Protein AF-A0A484ZES7-F1 (afdb_monomer)

Radius of gyration: 18.26 Å; Cα contacts (8 Å, |Δi|>4): 311; chains: 1; bounding box: 40×43×55 Å

Secondary structure (DSSP, 8-state):
--TT------SSPPSS-EEEEEEEE-TTT--EEEEEEEEE-EEEEEEEEEEE-HHHHHHHHHHT-TTEEPPBHHHHS-S----BTTB----SS--SSS-HHHHH--THHHH-SS--EEEEEPP-B-----STT-----B-TT-EEEEE-TTSS-------TTSPEEEEEEEEE-

Foldseek 3Di:
DDPVQDDDDDDDDDPAWDKDWDWDADPPPRDIDTPDIDIDFKDKDKAFQDWDFQVRLQVVQPVSDPQKGAAACQQAEVPDQQDAPLWFRAHPAQDPPGHPCSPPAFCCVPPHVDWDKEKHQFDQDFDDDPDDGGDTPGTDHPFIFIATRGVPTHRDGDRPSGGIDRMYMMMGGD

Sequence (174 aa):
MDNNGLVTYTGTPPSSDWSYTIQIRNRISGTIRTISTNTLQKWHTFRIGASMTQGKAIDYCTSLGSGYRLPTYYDLLNGRPRVTNGQSEQPVSRTAPGPLWSEWGNISAYISNIDYITWTRTVTDSLSTTGTNFASVNFSAGTYKSVWSPDNKNSASDNNPSHPWQTVSCVKSI

Structure (mmCIF, N/CA/C/O backbone):
data_AF-A0A484ZES7-F1
#
_entry.id   AF-A0A484ZES7-F1
#
loop_
_atom_site.group_PDB
_atom_site.id
_atom_site.type_symbol
_atom_site.label_atom_id
_atom_site.label_alt_id
_atom_site.label_comp_id
_atom_site.label_asym_id
_atom_site.label_entity_id
_atom_site.label_seq_id
_atom_site.pdbx_PDB_ins_code
_atom_site.Cartn_x
_atom_site.Cartn_y
_atom_site.Cartn_z
_atom_site.occupancy
_atom_site.B_iso_or_equiv
_atom_site.auth_seq_id
_atom_site.auth_comp_id
_atom_site.auth_asym_id
_atom_site.auth_atom_id
_atom_site.pdbx_PDB_model_num
ATOM 1 N N . MET A 1 1 ? 4.901 -4.940 -15.212 1.00 85.44 1 MET A N 1
ATOM 2 C CA . MET A 1 1 ? 5.045 -3.847 -16.191 1.00 85.44 1 MET A CA 1
ATOM 3 C C . MET A 1 1 ? 4.359 -4.290 -17.466 1.00 85.44 1 MET A C 1
ATOM 5 O O . MET A 1 1 ? 4.537 -5.448 -17.829 1.00 85.44 1 MET A O 1
ATOM 9 N N . ASP A 1 2 ? 3.554 -3.433 -18.085 1.00 88.19 2 ASP A N 1
ATOM 10 C CA . ASP A 1 2 ? 2.915 -3.740 -19.369 1.00 88.19 2 ASP A CA 1
ATOM 11 C C . ASP A 1 2 ? 3.780 -3.309 -20.571 1.00 88.19 2 ASP A C 1
ATOM 13 O O . ASP A 1 2 ? 4.873 -2.758 -20.417 1.00 88.19 2 ASP A O 1
ATOM 17 N N . ASN A 1 3 ? 3.281 -3.547 -21.785 1.00 86.19 3 ASN A N 1
ATOM 18 C CA . ASN A 1 3 ? 3.983 -3.198 -23.025 1.00 86.19 3 ASN A CA 1
ATOM 19 C C . ASN A 1 3 ? 4.116 -1.682 -23.263 1.00 86.19 3 ASN A C 1
ATOM 21 O O . ASN A 1 3 ? 4.898 -1.279 -24.122 1.00 86.19 3 ASN A O 1
ATOM 25 N N . ASN A 1 4 ? 3.385 -0.852 -22.513 1.00 87.94 4 ASN A N 1
ATOM 26 C CA . ASN A 1 4 ? 3.451 0.607 -22.576 1.00 87.94 4 ASN A CA 1
ATOM 27 C C . ASN A 1 4 ? 4.395 1.190 -21.510 1.00 87.94 4 ASN A C 1
ATOM 29 O O . ASN A 1 4 ? 4.557 2.406 -21.429 1.00 87.94 4 ASN A O 1
ATOM 33 N N . GLY A 1 5 ? 5.022 0.341 -20.690 1.00 86.00 5 GLY A N 1
ATOM 34 C CA . GLY A 1 5 ? 5.882 0.770 -19.592 1.00 86.00 5 GLY A CA 1
ATOM 35 C C . GLY A 1 5 ? 5.118 1.160 -18.325 1.00 86.00 5 GLY A C 1
ATOM 36 O O . GLY A 1 5 ? 5.729 1.703 -17.405 1.00 86.00 5 GLY A O 1
ATOM 37 N N . LEU A 1 6 ? 3.815 0.863 -18.230 1.00 89.06 6 LEU A N 1
ATOM 38 C CA . LEU A 1 6 ? 3.056 1.048 -16.998 1.00 89.06 6 LEU A CA 1
ATOM 39 C C . LEU A 1 6 ? 3.534 0.040 -15.953 1.00 89.06 6 LEU A C 1
ATOM 41 O O . LEU A 1 6 ? 3.546 -1.174 -16.181 1.00 89.06 6 LEU A O 1
ATOM 45 N N . VAL A 1 7 ? 3.918 0.547 -14.785 1.00 88.50 7 VAL A N 1
ATOM 46 C CA . VAL A 1 7 ? 4.310 -0.266 -13.634 1.00 88.50 7 VAL A CA 1
ATOM 47 C C . VAL A 1 7 ? 3.181 -0.262 -12.618 1.00 88.50 7 VAL A C 1
ATOM 49 O O . VAL A 1 7 ? 2.743 0.790 -12.165 1.00 88.50 7 VAL A O 1
ATOM 52 N N . THR A 1 8 ? 2.736 -1.458 -12.248 1.00 88.06 8 THR A N 1
ATOM 53 C CA . THR A 1 8 ? 1.692 -1.673 -11.247 1.00 88.06 8 THR A CA 1
ATOM 54 C C . THR A 1 8 ? 2.268 -2.517 -10.123 1.00 88.06 8 THR A C 1
ATOM 56 O O . THR A 1 8 ? 2.888 -3.550 -10.384 1.00 88.06 8 THR A O 1
ATOM 59 N N . TYR A 1 9 ? 2.056 -2.083 -8.884 1.00 86.44 9 TYR A N 1
ATOM 60 C CA . TYR A 1 9 ? 2.369 -2.873 -7.698 1.00 86.44 9 TYR A CA 1
ATOM 61 C C . TYR A 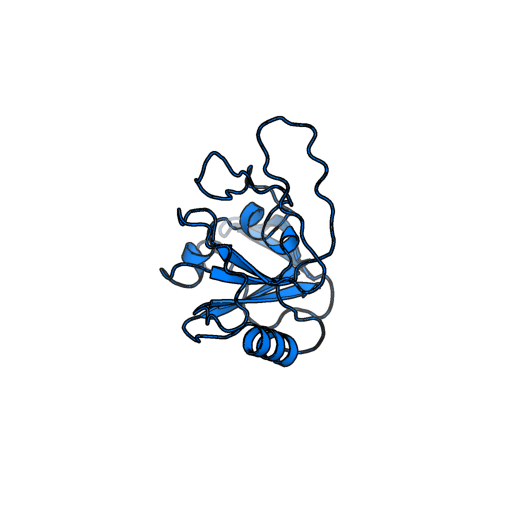1 9 ? 1.176 -3.759 -7.362 1.00 86.44 9 TYR A C 1
ATOM 63 O O . TYR A 1 9 ? 0.052 -3.276 -7.248 1.00 86.44 9 TYR A O 1
ATOM 71 N N . THR A 1 10 ? 1.416 -5.057 -7.208 1.00 83.94 10 THR A N 1
ATOM 72 C CA . THR A 1 10 ? 0.372 -6.052 -6.940 1.00 83.94 10 THR A CA 1
ATOM 73 C C . THR A 1 10 ? 0.863 -7.081 -5.931 1.00 83.94 10 THR A C 1
ATOM 75 O O . THR A 1 10 ? 2.056 -7.377 -5.899 1.00 83.94 10 THR A O 1
ATOM 78 N N . GLY A 1 11 ? -0.057 -7.694 -5.187 1.00 80.81 11 GLY A N 1
ATOM 79 C CA . GLY A 1 11 ? 0.238 -8.831 -4.312 1.00 80.81 11 GLY A CA 1
ATOM 80 C C . GLY A 1 11 ? 0.492 -8.455 -2.851 1.00 80.81 11 GLY A C 1
ATOM 81 O O . GLY A 1 11 ? 0.010 -7.435 -2.360 1.00 80.81 11 GLY A O 1
ATOM 82 N N . THR A 1 12 ? 1.201 -9.337 -2.148 1.00 78.94 12 THR A N 1
ATOM 83 C CA . THR A 1 12 ? 1.547 -9.198 -0.728 1.00 78.94 12 THR A CA 1
ATOM 84 C C . THR A 1 12 ? 2.836 -8.394 -0.584 1.00 78.94 12 THR A C 1
ATOM 86 O O . THR A 1 12 ? 3.789 -8.667 -1.318 1.00 78.94 12 THR A O 1
ATOM 89 N N . PRO A 1 13 ? 2.921 -7.440 0.360 1.00 76.94 13 PRO A N 1
ATOM 90 C CA . PRO A 1 13 ? 4.166 -6.733 0.579 1.00 76.94 13 PRO A CA 1
ATOM 91 C C . PRO A 1 13 ? 5.286 -7.665 1.028 1.00 76.94 13 PRO A C 1
ATOM 93 O O . PRO A 1 13 ? 5.036 -8.622 1.771 1.00 76.94 13 PRO A O 1
ATOM 96 N N . PRO A 1 14 ? 6.531 -7.315 0.688 1.00 73.81 14 PRO A N 1
ATOM 97 C CA . PRO A 1 14 ? 7.696 -7.965 1.256 1.00 73.81 14 PRO A CA 1
ATOM 98 C C . PRO A 1 14 ? 7.762 -7.818 2.791 1.00 73.81 14 PRO A C 1
ATOM 100 O O . PRO A 1 14 ? 6.997 -7.088 3.435 1.00 73.81 14 PRO A O 1
ATOM 103 N N . SER A 1 15 ? 8.646 -8.597 3.411 1.00 73.88 15 SER A N 1
ATOM 104 C CA . SER A 1 15 ? 8.918 -8.547 4.855 1.00 73.88 15 SER A CA 1
ATOM 105 C C . SER A 1 15 ? 10.018 -7.555 5.239 1.00 73.88 15 SER A C 1
ATOM 107 O O . SER A 1 15 ? 10.242 -7.368 6.429 1.00 73.88 15 SER A O 1
ATOM 109 N N . SER A 1 16 ? 10.706 -6.988 4.248 1.00 77.88 16 SER A N 1
ATOM 110 C CA . SER A 1 16 ? 11.808 -6.032 4.378 1.00 77.88 16 SER A CA 1
ATOM 111 C C . SER A 1 16 ? 11.783 -5.037 3.210 1.00 77.88 16 SER A C 1
ATOM 113 O O . SER A 1 16 ? 11.244 -5.390 2.154 1.00 77.88 16 SER A O 1
ATOM 115 N N . ASP A 1 17 ? 12.425 -3.874 3.361 1.00 79.44 17 ASP A N 1
ATOM 116 C CA . ASP A 1 17 ? 12.700 -2.915 2.282 1.00 79.44 17 ASP A CA 1
ATOM 117 C C . ASP A 1 17 ? 12.974 -3.635 0.956 1.00 79.44 17 ASP A C 1
ATOM 119 O O . ASP A 1 17 ? 13.846 -4.509 0.853 1.00 79.44 17 ASP A O 1
ATOM 123 N N . TRP A 1 18 ? 12.197 -3.282 -0.067 1.00 82.56 18 TRP A N 1
ATOM 124 C CA . TRP A 1 18 ? 12.277 -3.938 -1.364 1.00 82.56 18 TRP A CA 1
ATOM 125 C C . TRP A 1 18 ? 12.704 -2.956 -2.436 1.00 82.56 18 TRP A C 1
ATOM 127 O O . TRP A 1 18 ? 11.950 -2.061 -2.829 1.00 82.56 18 TRP A O 1
ATOM 137 N N . SER A 1 19 ? 13.930 -3.149 -2.916 1.00 86.69 19 SER A N 1
ATOM 138 C CA . SER A 1 19 ? 14.465 -2.401 -4.042 1.00 86.69 19 SER A CA 1
ATOM 139 C C . SER A 1 19 ? 14.232 -3.140 -5.351 1.00 86.69 19 SER A C 1
ATOM 141 O O . SER A 1 19 ? 14.492 -4.338 -5.469 1.00 86.69 19 SER A O 1
ATOM 143 N N . TYR A 1 20 ? 13.791 -2.407 -6.366 1.00 85.75 20 TYR A N 1
ATOM 144 C CA . TYR A 1 20 ? 13.608 -2.934 -7.709 1.00 85.75 20 TYR A CA 1
ATOM 145 C C . TYR A 1 20 ? 14.145 -1.951 -8.750 1.00 85.75 20 TYR A C 1
ATOM 147 O O . TYR A 1 20 ? 14.167 -0.734 -8.554 1.00 85.75 20 TYR A O 1
ATOM 155 N N . THR A 1 21 ? 14.607 -2.501 -9.872 1.00 90.81 21 THR A N 1
ATOM 156 C CA . THR A 1 21 ? 15.176 -1.726 -10.978 1.00 90.81 21 THR A CA 1
ATOM 157 C C . THR A 1 21 ? 14.275 -1.841 -12.194 1.00 90.81 21 THR A C 1
ATOM 159 O O . THR A 1 21 ? 13.902 -2.942 -12.595 1.00 90.81 21 THR A O 1
ATOM 162 N N . ILE A 1 22 ? 13.945 -0.705 -12.802 1.00 90.44 22 ILE A N 1
ATOM 163 C CA . ILE A 1 22 ? 13.242 -0.659 -14.081 1.00 90.44 22 ILE A CA 1
ATOM 164 C C . ILE A 1 22 ? 14.280 -0.506 -15.187 1.00 90.44 22 ILE A C 1
ATOM 166 O O . ILE A 1 22 ? 15.053 0.456 -15.204 1.00 90.44 22 ILE A O 1
ATOM 170 N N . GLN A 1 23 ? 14.275 -1.446 -16.128 1.00 92.75 23 GLN A N 1
ATOM 171 C CA . GLN A 1 23 ? 15.137 -1.420 -17.303 1.00 92.75 23 GLN A CA 1
ATOM 172 C C . GLN A 1 23 ? 14.299 -1.435 -18.577 1.00 92.75 23 GLN A C 1
ATOM 174 O O . GLN A 1 23 ? 13.291 -2.134 -18.658 1.00 92.75 23 GLN A O 1
ATOM 179 N N . ILE A 1 24 ? 14.750 -0.696 -19.587 1.00 90.62 24 ILE A N 1
ATOM 180 C CA . ILE A 1 24 ? 14.193 -0.750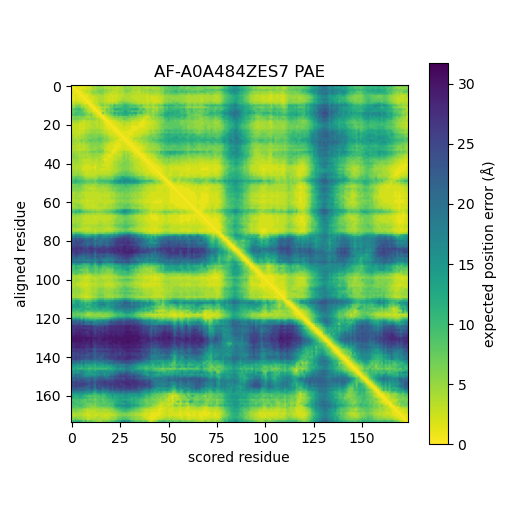 -20.939 1.00 90.62 24 ILE A CA 1
ATOM 181 C C . ILE A 1 24 ? 15.206 -1.391 -21.879 1.00 90.62 24 ILE A C 1
ATOM 183 O O . ILE A 1 24 ? 16.410 -1.148 -21.771 1.00 90.62 24 ILE A O 1
ATOM 187 N N . ARG A 1 25 ? 14.718 -2.198 -22.821 1.00 91.56 25 ARG A N 1
ATOM 188 C CA . ARG A 1 25 ? 15.527 -2.758 -23.904 1.00 91.56 25 ARG A CA 1
ATOM 189 C C . ARG A 1 25 ? 15.126 -2.096 -25.212 1.00 91.56 25 ARG A C 1
ATOM 191 O O . ARG A 1 25 ? 13.967 -2.170 -25.613 1.00 91.56 25 ARG A O 1
ATOM 198 N N . ASN A 1 26 ? 16.087 -1.491 -25.901 1.00 91.50 26 ASN A N 1
ATOM 199 C CA . ASN A 1 26 ? 15.876 -1.058 -27.273 1.00 91.50 26 ASN A CA 1
ATOM 200 C C . ASN A 1 26 ? 15.715 -2.301 -28.160 1.00 91.50 26 ASN A C 1
ATOM 202 O O . ASN A 1 26 ? 16.605 -3.147 -28.219 1.00 91.50 26 ASN A O 1
ATOM 206 N N . ARG A 1 27 ? 14.574 -2.423 -28.842 1.00 90.38 27 ARG A N 1
ATOM 207 C CA . ARG A 1 27 ? 14.259 -3.601 -29.660 1.00 90.38 27 ARG A CA 1
ATOM 208 C C . ARG A 1 27 ? 15.160 -3.744 -30.895 1.00 90.38 27 ARG A C 1
ATOM 210 O O . ARG A 1 27 ? 15.361 -4.864 -31.343 1.00 90.38 27 ARG A O 1
ATOM 217 N N . ILE A 1 28 ? 15.676 -2.637 -31.433 1.00 94.12 28 ILE A N 1
ATOM 218 C CA . ILE A 1 28 ? 16.499 -2.607 -32.651 1.00 94.12 28 ILE A CA 1
ATOM 219 C C . ILE A 1 28 ? 17.963 -2.893 -32.310 1.00 94.12 28 ILE A C 1
ATOM 221 O O . ILE A 1 28 ? 18.567 -3.782 -32.897 1.00 94.12 28 ILE A O 1
ATOM 225 N N . SER A 1 29 ? 18.534 -2.161 -31.348 1.00 95.00 29 SER A N 1
ATOM 226 C CA . SER A 1 29 ? 19.954 -2.289 -30.994 1.00 95.00 29 SER A CA 1
ATOM 227 C C . SER A 1 29 ? 20.238 -3.357 -29.934 1.00 95.00 29 SER A C 1
ATOM 229 O O . SER A 1 29 ? 21.395 -3.669 -29.674 1.00 95.00 29 SER A O 1
ATOM 231 N N . GLY A 1 30 ? 19.209 -3.869 -29.251 1.00 93.06 30 GLY A N 1
ATOM 232 C CA . GLY A 1 30 ? 19.349 -4.788 -28.116 1.00 93.06 30 GLY A CA 1
ATOM 233 C C . GLY A 1 30 ? 19.885 -4.138 -26.834 1.00 93.06 30 GLY A C 1
ATOM 234 O O . GLY A 1 30 ? 19.943 -4.797 -25.796 1.00 93.06 30 GLY A O 1
ATOM 235 N N . THR A 1 31 ? 20.247 -2.852 -26.871 1.00 95.75 31 THR A N 1
ATOM 236 C CA . THR A 1 31 ? 20.828 -2.126 -25.734 1.00 95.75 31 THR A CA 1
ATOM 237 C C . THR A 1 31 ? 19.851 -2.069 -24.563 1.00 95.75 31 THR A C 1
ATOM 239 O O . THR A 1 31 ? 18.688 -1.700 -24.734 1.00 95.75 31 THR A O 1
ATOM 242 N N . ILE A 1 32 ? 20.336 -2.394 -23.364 1.00 94.81 32 ILE A N 1
ATOM 243 C CA . ILE A 1 32 ? 19.574 -2.306 -22.115 1.00 94.81 32 ILE A CA 1
ATOM 244 C C . ILE A 1 32 ? 19.989 -1.036 -21.373 1.00 94.81 32 ILE A C 1
ATOM 246 O O . ILE A 1 32 ? 21.178 -0.763 -21.226 1.00 94.81 32 ILE A O 1
ATOM 250 N N . ARG A 1 33 ? 19.011 -0.270 -20.886 1.00 93.62 33 ARG A N 1
ATOM 251 C CA . ARG A 1 33 ? 19.236 0.923 -20.065 1.00 93.62 33 ARG A CA 1
ATOM 252 C C . ARG A 1 33 ? 18.420 0.844 -18.783 1.00 93.62 33 ARG A C 1
ATOM 254 O O . ARG A 1 33 ? 17.212 0.624 -18.834 1.00 93.62 33 ARG A O 1
ATOM 261 N N . THR A 1 34 ? 19.070 1.085 -17.650 1.00 92.69 34 THR A N 1
ATOM 262 C CA . THR A 1 34 ? 18.390 1.309 -16.370 1.00 92.69 34 THR A CA 1
ATOM 263 C C . THR A 1 34 ? 17.766 2.701 -16.355 1.00 92.69 34 THR A C 1
ATOM 265 O O . THR A 1 34 ? 18.448 3.690 -16.616 1.00 92.69 34 THR A O 1
ATOM 268 N N . ILE A 1 35 ? 16.467 2.765 -16.072 1.00 88.62 35 ILE A N 1
ATOM 269 C CA . ILE A 1 35 ? 15.692 4.010 -16.014 1.00 88.62 35 ILE A CA 1
ATOM 270 C C . ILE A 1 35 ? 15.540 4.494 -14.580 1.00 88.62 35 ILE A C 1
ATOM 272 O O . ILE A 1 35 ? 15.648 5.690 -14.327 1.00 88.62 35 ILE A O 1
ATOM 276 N N . SER A 1 36 ? 15.330 3.575 -13.642 1.00 84.81 36 SER A N 1
ATOM 277 C CA . SER A 1 36 ? 15.209 3.917 -12.231 1.00 84.81 36 SER A CA 1
ATOM 278 C C . SER A 1 36 ? 15.546 2.729 -11.344 1.00 84.81 36 SER A C 1
ATOM 280 O O . SER A 1 36 ? 15.284 1.579 -11.704 1.00 84.81 36 SER A O 1
ATOM 282 N N . THR A 1 37 ? 16.038 3.039 -10.152 1.00 85.81 37 THR A N 1
ATOM 283 C CA . THR A 1 37 ? 16.097 2.119 -9.019 1.00 85.81 37 THR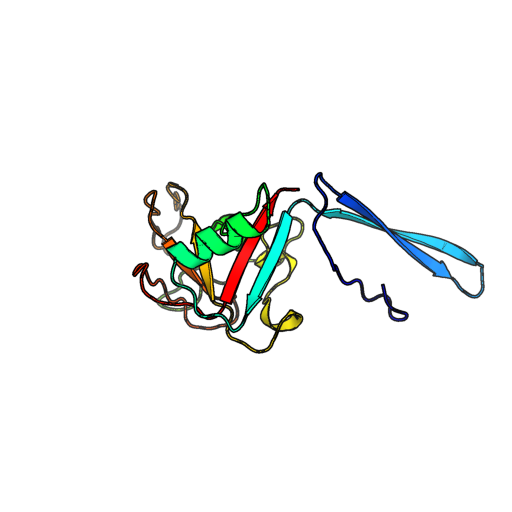 A CA 1
ATOM 284 C C . THR A 1 37 ? 15.248 2.728 -7.920 1.00 85.81 37 THR A C 1
ATOM 286 O O . THR A 1 37 ? 15.481 3.868 -7.530 1.00 85.81 37 THR A O 1
ATOM 289 N N . ASN A 1 38 ? 14.248 1.989 -7.460 1.00 85.62 38 ASN A N 1
ATOM 290 C CA . ASN A 1 38 ? 13.304 2.453 -6.453 1.00 85.62 38 ASN A CA 1
ATOM 291 C C . ASN A 1 38 ? 13.360 1.519 -5.251 1.00 85.62 38 ASN A C 1
ATOM 293 O O . ASN A 1 38 ? 13.547 0.317 -5.431 1.00 85.62 38 ASN A O 1
ATOM 297 N N . THR A 1 39 ? 13.145 2.063 -4.057 1.00 86.06 39 THR A N 1
ATOM 298 C CA . THR A 1 39 ? 13.008 1.292 -2.818 1.00 86.06 39 THR A CA 1
ATOM 299 C C . THR A 1 39 ? 11.642 1.567 -2.224 1.00 86.06 39 THR A C 1
ATOM 301 O O . THR A 1 39 ? 11.273 2.723 -2.021 1.00 86.06 39 THR A O 1
ATOM 304 N N . LEU A 1 40 ? 10.889 0.505 -1.961 1.00 86.50 40 LEU A N 1
ATOM 305 C CA . LEU A 1 40 ? 9.583 0.595 -1.336 1.00 86.50 40 LEU A CA 1
ATOM 306 C C . LEU A 1 40 ? 9.716 0.436 0.181 1.00 86.50 40 LEU A C 1
ATOM 308 O O . LEU A 1 40 ? 10.095 -0.635 0.643 1.00 86.50 40 LEU A O 1
ATOM 312 N N . GLN A 1 41 ? 9.361 1.492 0.918 1.00 85.56 41 GLN A N 1
ATOM 313 C CA . GLN A 1 41 ? 9.490 1.574 2.385 1.00 85.56 41 GLN A CA 1
ATOM 314 C C . GLN A 1 41 ? 8.157 1.401 3.125 1.00 85.56 41 GLN A C 1
ATOM 316 O O . GLN A 1 41 ? 8.104 1.135 4.327 1.00 85.56 41 GLN A O 1
ATOM 321 N N . LYS A 1 42 ? 7.039 1.608 2.421 1.00 87.88 42 LYS A N 1
ATOM 322 C CA . LYS A 1 42 ? 5.690 1.452 2.966 1.00 87.88 42 LYS A CA 1
ATOM 323 C C . LYS A 1 42 ? 4.792 0.781 1.946 1.00 87.88 42 LYS A C 1
ATOM 325 O O . LYS A 1 42 ? 4.820 1.114 0.765 1.00 87.88 42 LYS A O 1
ATOM 330 N N . TRP A 1 43 ? 3.951 -0.127 2.425 1.00 90.00 43 TRP A N 1
ATOM 331 C CA . TRP A 1 43 ? 2.906 -0.752 1.631 1.00 90.00 43 TRP A CA 1
ATOM 332 C C . TRP A 1 43 ? 1.538 -0.325 2.126 1.00 90.00 43 TRP A C 1
ATOM 334 O O . TRP A 1 43 ? 1.170 -0.616 3.267 1.00 90.00 43 TRP A O 1
ATOM 344 N N . HIS A 1 44 ? 0.772 0.315 1.249 1.00 89.62 44 HIS A N 1
ATOM 345 C CA . HIS A 1 44 ? -0.625 0.636 1.498 1.00 89.62 44 HIS A CA 1
ATOM 346 C C . HIS A 1 44 ? -1.529 -0.383 0.812 1.00 89.62 44 HIS A C 1
ATOM 348 O O . HIS A 1 44 ? -1.342 -0.725 -0.353 1.00 89.62 44 HIS A O 1
ATOM 354 N N . THR A 1 45 ? -2.528 -0.858 1.544 1.00 89.12 45 THR A N 1
ATOM 355 C CA . THR A 1 45 ? -3.616 -1.677 1.011 1.00 89.12 45 THR A CA 1
ATOM 356 C C . THR A 1 45 ? -4.950 -1.075 1.411 1.00 89.12 45 THR A C 1
ATOM 358 O O . THR A 1 45 ? -5.063 -0.410 2.444 1.00 89.12 45 THR A O 1
ATOM 361 N N . PHE A 1 46 ? -5.957 -1.290 0.573 1.00 86.62 46 PHE A N 1
ATOM 362 C CA . PHE A 1 46 ? -7.242 -0.624 0.680 1.00 86.62 46 PHE A CA 1
ATOM 363 C C . PHE A 1 46 ? -8.363 -1.650 0.601 1.00 86.62 46 PHE A C 1
ATOM 365 O O . PHE A 1 46 ? -8.387 -2.497 -0.290 1.00 86.62 46 PHE A O 1
ATOM 372 N N . ARG A 1 47 ? -9.313 -1.550 1.525 1.00 86.50 47 ARG A N 1
ATOM 373 C CA . ARG A 1 47 ? -10.583 -2.264 1.471 1.00 86.50 47 ARG A CA 1
ATOM 374 C C . ARG A 1 47 ? -11.688 -1.268 1.179 1.00 86.50 47 ARG A C 1
ATOM 376 O O . ARG A 1 47 ? -11.867 -0.325 1.941 1.00 86.50 47 ARG A O 1
ATOM 383 N N . ILE A 1 48 ? -12.410 -1.492 0.089 1.00 81.69 48 ILE A N 1
ATOM 384 C CA . ILE A 1 48 ? -13.430 -0.582 -0.441 1.00 81.69 48 ILE A CA 1
ATOM 385 C C . ILE A 1 48 ? -14.792 -1.272 -0.386 1.00 81.69 48 ILE A C 1
ATOM 387 O O . ILE A 1 48 ? -14.882 -2.487 -0.561 1.00 81.69 48 ILE A O 1
ATOM 391 N N . GLY A 1 49 ? -15.850 -0.503 -0.133 1.00 75.56 49 GLY A N 1
ATOM 392 C CA . GLY A 1 49 ? -17.231 -0.989 -0.125 1.00 75.56 49 GLY A CA 1
ATOM 393 C C . GLY A 1 49 ? -17.611 -1.778 1.130 1.00 75.56 49 GLY A C 1
ATOM 394 O O . GLY A 1 49 ? -18.722 -2.293 1.218 1.00 75.56 49 GLY A O 1
ATOM 395 N N . ALA A 1 50 ? -16.720 -1.859 2.121 1.00 77.94 50 ALA A N 1
ATOM 396 C CA . ALA A 1 50 ? -16.999 -2.483 3.407 1.00 77.94 50 ALA A CA 1
ATOM 397 C C . ALA A 1 50 ? -17.060 -1.401 4.483 1.00 77.94 50 ALA A C 1
ATOM 399 O O . ALA A 1 50 ? -16.034 -0.885 4.913 1.00 77.94 50 ALA A O 1
ATOM 400 N N . SER A 1 51 ? -18.279 -1.070 4.908 1.00 81.75 51 SER A N 1
ATOM 401 C CA . SER A 1 51 ? -18.514 -0.071 5.947 1.00 81.75 51 SER A CA 1
ATOM 402 C C . SER A 1 51 ? -17.985 -0.573 7.298 1.00 81.75 51 SER A C 1
ATOM 404 O O . SER A 1 51 ? -18.466 -1.580 7.825 1.00 81.75 51 SER A O 1
ATOM 406 N N . MET A 1 52 ? -16.962 0.091 7.842 1.00 84.88 52 MET A N 1
ATOM 407 C CA . MET A 1 52 ? -16.293 -0.312 9.079 1.00 84.88 52 MET A CA 1
ATOM 408 C C . MET A 1 52 ? -16.246 0.814 10.102 1.00 84.88 52 MET A C 1
ATOM 410 O O . MET A 1 52 ? -15.746 1.911 9.842 1.00 84.88 52 MET A O 1
ATOM 414 N N . THR A 1 53 ? -16.708 0.490 11.308 1.00 83.00 53 THR A N 1
ATOM 415 C CA . THR A 1 53 ? -16.404 1.275 12.503 1.00 83.00 53 THR A CA 1
ATOM 416 C C . THR A 1 53 ? -14.914 1.196 12.809 1.00 83.00 53 THR A C 1
ATOM 418 O O . THR A 1 53 ? -14.196 0.322 12.314 1.00 83.00 53 THR A O 1
ATOM 421 N N . GLN A 1 54 ? -14.444 2.098 13.656 1.00 79.69 54 GLN A N 1
ATOM 422 C CA . GLN A 1 54 ? -13.029 2.233 13.964 1.00 79.69 54 GLN A CA 1
ATOM 423 C C . GLN A 1 54 ? -12.414 0.937 14.525 1.00 79.69 54 GLN A C 1
ATOM 425 O O . GLN A 1 54 ? -11.383 0.486 14.028 1.00 79.69 54 GLN A O 1
ATOM 430 N N . GLY A 1 55 ? -13.071 0.292 15.496 1.00 80.44 55 GLY A N 1
ATOM 431 C CA . GLY A 1 55 ? -12.610 -0.989 16.050 1.00 80.44 55 GLY A CA 1
ATOM 432 C C . GLY A 1 55 ? -12.500 -2.083 14.984 1.00 80.44 55 GLY A C 1
ATOM 433 O O . GLY A 1 55 ? -11.458 -2.714 14.851 1.00 80.44 55 GLY A O 1
ATOM 434 N N . LYS A 1 56 ? -13.518 -2.214 14.123 1.00 88.00 56 LYS A N 1
ATOM 435 C CA . LYS A 1 56 ? -13.505 -3.186 13.017 1.00 88.00 56 LYS A CA 1
ATOM 436 C C . LYS A 1 56 ? -12.409 -2.901 11.990 1.00 88.00 56 LYS A C 1
ATOM 438 O O . LYS A 1 56 ? -11.870 -3.835 11.408 1.00 88.00 56 LYS A O 1
ATOM 443 N N . ALA A 1 57 ? -12.084 -1.632 11.753 1.00 86.94 57 ALA A N 1
ATOM 444 C CA . ALA A 1 57 ? -10.997 -1.248 10.859 1.00 86.94 57 ALA A CA 1
ATOM 445 C C . ALA A 1 57 ? -9.620 -1.592 11.455 1.00 86.94 57 ALA A C 1
ATOM 447 O O . ALA A 1 57 ? -8.738 -2.041 10.724 1.00 86.94 57 ALA A O 1
ATOM 448 N N . ILE A 1 58 ? -9.450 -1.438 12.775 1.00 86.25 58 ILE A N 1
ATOM 449 C CA . ILE A 1 58 ? -8.253 -1.899 13.494 1.00 86.25 58 ILE A CA 1
ATOM 450 C C . ILE A 1 58 ? -8.124 -3.417 13.369 1.00 86.25 58 ILE A C 1
ATOM 452 O O . ILE A 1 58 ? -7.089 -3.882 12.895 1.00 86.25 58 ILE A O 1
ATOM 456 N N . ASP A 1 59 ? -9.177 -4.160 13.718 1.00 89.62 59 ASP A N 1
ATOM 457 C CA . ASP A 1 59 ? -9.206 -5.626 13.642 1.00 89.62 59 ASP A CA 1
ATOM 458 C C . ASP A 1 59 ? -8.939 -6.121 12.218 1.00 89.62 59 ASP A C 1
ATOM 460 O O . ASP A 1 59 ? -8.208 -7.086 11.995 1.00 89.62 59 ASP A O 1
ATOM 464 N N . TYR A 1 60 ? -9.493 -5.428 11.221 1.00 92.31 60 TYR A N 1
ATOM 465 C CA . TYR A 1 60 ? -9.220 -5.731 9.827 1.00 92.31 60 TYR A CA 1
ATOM 466 C C . TYR A 1 60 ? -7.737 -5.555 9.502 1.00 92.31 60 TYR A C 1
ATOM 468 O O . TYR A 1 60 ? -7.127 -6.488 8.985 1.00 92.31 60 TYR A O 1
ATOM 476 N N . CYS A 1 61 ? -7.133 -4.407 9.820 1.00 91.06 61 CYS A N 1
ATOM 477 C CA . CYS A 1 61 ? -5.724 -4.193 9.512 1.00 91.06 61 CYS A CA 1
ATOM 478 C C . CYS A 1 61 ? -4.811 -5.184 10.237 1.00 91.06 61 CYS A C 1
ATOM 480 O O . CYS A 1 61 ? -3.889 -5.700 9.614 1.00 91.06 61 CYS A O 1
ATOM 482 N N . THR A 1 62 ? -5.071 -5.507 11.504 1.00 90.69 62 THR A N 1
ATOM 483 C CA . THR A 1 62 ? -4.270 -6.502 12.237 1.00 90.69 62 THR A CA 1
ATOM 484 C C . THR A 1 62 ? -4.453 -7.917 11.679 1.00 90.69 62 THR A C 1
ATOM 486 O O . THR A 1 62 ? -3.500 -8.696 11.677 1.00 90.69 62 THR A O 1
ATOM 489 N N . SER A 1 63 ? -5.628 -8.240 11.125 1.00 93.06 63 SER A N 1
ATOM 490 C CA . SER A 1 63 ? -5.886 -9.537 10.479 1.00 93.06 63 SER A CA 1
ATOM 491 C C . SER A 1 63 ? -5.111 -9.761 9.173 1.00 93.06 63 SER A C 1
ATOM 493 O O . SER A 1 63 ? -4.942 -10.906 8.760 1.00 93.06 63 SER A O 1
ATOM 495 N N . LEU A 1 64 ? -4.594 -8.701 8.533 1.00 90.00 64 LEU A N 1
ATOM 496 C CA . LEU A 1 64 ? -3.796 -8.804 7.300 1.00 90.00 64 LEU A CA 1
ATOM 497 C C . LEU A 1 64 ? -2.378 -9.352 7.532 1.00 90.00 64 LEU A C 1
ATOM 499 O O . LEU A 1 64 ? -1.645 -9.599 6.573 1.00 90.00 64 LEU A O 1
ATOM 503 N N . GLY A 1 65 ? -1.987 -9.541 8.793 1.00 86.81 65 GLY A N 1
ATOM 504 C CA . GLY A 1 65 ? -0.699 -10.087 9.197 1.00 86.81 65 GLY A CA 1
ATOM 505 C C . GLY A 1 65 ? 0.165 -9.086 9.960 1.00 86.81 65 GLY A C 1
ATOM 506 O O . GLY A 1 65 ? -0.196 -7.928 10.175 1.00 86.81 65 GLY A O 1
ATOM 507 N N . SER A 1 66 ? 1.341 -9.552 10.384 1.00 84.75 66 SER A N 1
ATOM 508 C CA . SER A 1 66 ? 2.243 -8.766 11.230 1.00 84.75 66 SER A CA 1
ATOM 509 C C . SER A 1 66 ? 2.685 -7.456 10.563 1.00 84.75 66 SER A C 1
ATOM 511 O O . SER A 1 66 ? 3.070 -7.426 9.390 1.00 84.75 66 SER A O 1
ATOM 513 N N . GLY A 1 67 ? 2.644 -6.371 11.340 1.00 86.38 67 GLY A N 1
ATOM 514 C CA . GLY A 1 67 ? 3.110 -5.038 10.948 1.00 86.38 67 GLY A CA 1
ATOM 515 C C . GLY A 1 67 ? 2.062 -4.142 10.284 1.00 86.38 67 GLY A C 1
ATOM 516 O O . GLY A 1 67 ? 2.306 -2.942 10.153 1.00 86.38 67 GLY A O 1
ATOM 517 N N . TYR A 1 68 ? 0.896 -4.674 9.903 1.00 90.69 68 TYR A N 1
ATOM 518 C CA . TYR A 1 68 ? -0.198 -3.843 9.408 1.00 90.69 68 TYR A CA 1
ATOM 519 C C . TYR A 1 68 ? -0.899 -3.085 10.533 1.00 90.69 68 TYR A C 1
ATOM 521 O O . TYR A 1 68 ? -1.162 -3.604 11.618 1.00 90.69 68 TYR A O 1
ATOM 529 N N . ARG A 1 69 ? -1.244 -1.834 10.239 1.00 89.81 69 ARG A N 1
ATOM 530 C CA . ARG A 1 69 ? -1.995 -0.944 11.126 1.00 89.81 69 ARG A CA 1
ATOM 531 C C . ARG A 1 69 ? -2.801 0.064 10.318 1.00 89.81 69 ARG A C 1
ATOM 533 O O . ARG A 1 69 ? -2.538 0.268 9.133 1.00 89.81 69 ARG A O 1
ATOM 540 N N . LEU A 1 70 ? -3.714 0.766 10.983 1.00 86.38 70 LEU A N 1
ATOM 541 C CA . LEU A 1 70 ? -4.251 2.008 10.431 1.00 86.38 70 LEU A CA 1
ATOM 542 C C . LEU A 1 70 ? -3.105 3.004 10.151 1.00 86.38 70 LEU A C 1
ATOM 544 O O . LEU A 1 70 ? -2.145 3.073 10.939 1.00 86.38 70 LEU A O 1
ATOM 548 N N . PRO A 1 71 ? -3.178 3.785 9.060 1.00 84.19 71 PRO A N 1
ATOM 549 C CA . PRO A 1 71 ? -2.204 4.827 8.775 1.00 84.19 71 PRO A CA 1
ATOM 550 C C . PRO A 1 71 ? -2.255 5.932 9.828 1.00 84.19 71 PRO A C 1
ATOM 552 O O . PRO A 1 71 ? -3.298 6.226 10.402 1.00 84.19 71 PRO A O 1
ATOM 555 N N . THR A 1 72 ? -1.117 6.554 10.087 1.00 78.25 72 THR A N 1
ATOM 556 C CA . THR A 1 72 ? -1.052 7.833 10.793 1.00 78.25 72 THR A CA 1
ATOM 557 C C . THR A 1 72 ? -1.294 8.960 9.804 1.00 78.25 72 THR A C 1
ATOM 559 O O . THR A 1 72 ? -1.217 8.768 8.588 1.00 78.25 72 THR A O 1
ATOM 562 N N . TYR A 1 73 ? -1.506 10.165 10.324 1.00 73.75 73 TYR A N 1
ATOM 563 C CA . TYR A 1 73 ? -1.559 11.354 9.486 1.00 73.75 73 TYR A CA 1
ATOM 564 C C . TYR A 1 73 ? -0.288 11.521 8.633 1.00 73.75 73 TYR A C 1
ATOM 566 O O . TYR A 1 73 ? -0.397 11.822 7.454 1.00 73.75 73 TYR A O 1
ATOM 574 N N . TYR A 1 74 ? 0.897 11.209 9.174 1.00 75.19 74 TYR A N 1
ATOM 575 C CA . TYR A 1 74 ? 2.178 11.270 8.455 1.00 75.19 74 TYR A CA 1
ATOM 576 C C . TYR A 1 74 ? 2.354 10.210 7.359 1.00 75.19 74 TYR A C 1
ATOM 578 O O . TYR A 1 74 ? 3.172 10.375 6.457 1.00 75.19 74 TYR A O 1
ATOM 586 N N . ASP A 1 75 ? 1.617 9.098 7.429 1.00 81.19 75 ASP A N 1
ATOM 587 C CA . ASP A 1 75 ? 1.633 8.101 6.354 1.00 81.19 75 ASP A CA 1
ATOM 588 C C . ASP A 1 75 ? 0.840 8.582 5.134 1.00 81.19 75 ASP A C 1
ATOM 590 O O . ASP A 1 75 ? 1.136 8.177 4.013 1.00 81.19 75 ASP A O 1
ATOM 594 N N . LEU A 1 76 ? -0.156 9.449 5.346 1.00 77.38 76 LEU A N 1
ATOM 595 C CA . LEU A 1 76 ? -1.034 9.960 4.291 1.00 77.38 76 LEU A CA 1
ATOM 596 C C . LEU A 1 76 ? -0.608 11.345 3.791 1.00 77.38 76 LEU A C 1
ATOM 598 O O . LEU A 1 76 ? -0.603 11.594 2.587 1.00 77.38 76 LEU A O 1
ATOM 602 N N . LEU A 1 77 ? -0.222 12.227 4.713 1.00 71.81 77 LEU A N 1
ATOM 603 C CA . LEU A 1 77 ? 0.061 13.645 4.510 1.00 71.81 77 LEU A CA 1
ATOM 604 C C . LEU A 1 77 ? 1.385 14.041 5.166 1.00 71.81 77 LEU A C 1
ATOM 606 O O . LEU A 1 77 ? 1.808 13.456 6.150 1.00 71.81 77 LEU A O 1
ATOM 610 N N . ASN A 1 78 ? 2.035 15.092 4.664 1.00 63.28 78 ASN A N 1
ATOM 611 C CA . ASN A 1 78 ? 3.349 15.566 5.140 1.00 63.28 78 ASN A CA 1
ATOM 612 C C . ASN A 1 78 ? 3.300 16.282 6.510 1.00 63.28 78 ASN A C 1
ATOM 614 O O . ASN A 1 78 ? 3.994 17.270 6.734 1.00 63.28 78 ASN A O 1
ATOM 618 N N . GLY A 1 79 ? 2.420 15.855 7.420 1.00 49.56 79 GLY A N 1
ATOM 619 C CA . GLY A 1 79 ? 2.261 16.463 8.743 1.00 49.56 79 GLY A CA 1
ATOM 620 C C . GLY A 1 79 ? 1.653 17.866 8.745 1.00 49.56 79 GLY A C 1
ATOM 621 O O . GLY A 1 79 ? 1.398 18.406 9.810 1.00 49.56 79 GLY A O 1
ATOM 622 N N . ARG A 1 80 ? 1.391 18.476 7.581 1.00 44.94 80 ARG A N 1
ATOM 623 C CA . ARG A 1 80 ? 0.869 19.845 7.466 1.00 44.94 80 ARG A CA 1
ATOM 624 C C . ARG A 1 80 ? -0.515 19.848 6.815 1.00 44.94 80 ARG A C 1
ATOM 626 O O . ARG A 1 80 ? -0.592 19.867 5.588 1.00 44.94 80 ARG A O 1
ATOM 633 N N . PRO A 1 81 ? -1.610 19.826 7.594 1.00 47.44 81 PRO A N 1
ATOM 634 C CA . PRO A 1 81 ? -2.915 20.197 7.065 1.00 47.44 81 PRO A CA 1
ATOM 635 C C . PRO A 1 81 ? -2.865 21.665 6.644 1.00 47.44 81 PRO A C 1
ATOM 637 O O . PRO A 1 81 ? -2.609 22.544 7.468 1.00 47.44 81 PRO A O 1
ATOM 640 N N . ARG A 1 82 ? -3.114 21.969 5.368 1.00 38.69 82 ARG A N 1
ATOM 641 C CA . ARG A 1 82 ? -3.475 23.337 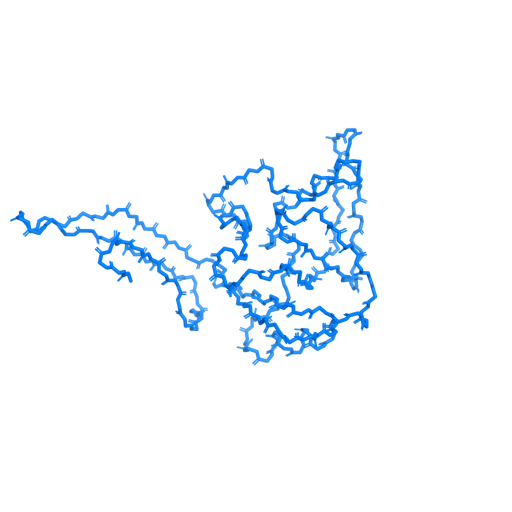4.989 1.00 38.69 82 ARG A CA 1
ATOM 642 C C . ARG A 1 82 ? -4.959 23.519 5.290 1.00 38.69 82 ARG A C 1
ATOM 644 O O . ARG A 1 82 ? -5.786 23.227 4.442 1.00 38.69 82 ARG A O 1
ATOM 651 N N . VAL A 1 83 ? -5.299 24.006 6.480 1.00 42.19 83 VAL A N 1
ATOM 652 C CA . VAL A 1 83 ? -6.669 24.450 6.777 1.00 42.19 83 VAL A CA 1
ATOM 653 C C . VAL A 1 83 ? -6.777 25.909 6.350 1.00 42.19 83 VAL A C 1
ATOM 655 O O . VAL A 1 83 ? -6.320 26.792 7.064 1.00 42.19 83 VAL A O 1
ATOM 658 N N . THR A 1 84 ? -7.343 26.187 5.175 1.00 36.56 84 THR A N 1
ATOM 659 C CA . THR A 1 84 ? -7.684 27.574 4.810 1.00 36.56 84 THR A CA 1
ATOM 660 C C . THR A 1 84 ? -9.183 27.737 5.013 1.00 36.56 84 THR A C 1
ATOM 662 O O . THR A 1 84 ? -9.933 27.163 4.238 1.00 36.56 84 THR A O 1
ATOM 665 N N . ASN A 1 85 ? -9.621 28.442 6.065 1.00 37.16 85 ASN A N 1
ATOM 666 C CA . ASN A 1 85 ? -11.016 28.861 6.309 1.00 37.16 85 ASN A CA 1
ATOM 667 C C . ASN A 1 85 ? -12.100 27.909 5.750 1.00 37.16 85 ASN A C 1
ATOM 669 O O . ASN A 1 85 ? -12.841 28.265 4.837 1.00 37.16 85 ASN A O 1
ATOM 673 N N . GLY A 1 86 ? -12.173 26.681 6.279 1.00 38.56 86 GLY A N 1
ATOM 674 C CA . GLY A 1 86 ? -13.216 25.715 5.909 1.00 38.56 86 GLY A CA 1
ATOM 675 C C . GLY A 1 86 ? -13.013 24.978 4.579 1.00 38.56 86 GLY A C 1
ATOM 676 O O . GLY A 1 86 ? -13.945 24.335 4.106 1.00 38.56 86 GLY A O 1
ATOM 677 N N . GLN A 1 87 ? -11.825 25.043 3.970 1.00 35.81 87 GLN A N 1
ATOM 678 C CA . GLN A 1 87 ? -11.502 24.352 2.718 1.00 35.81 87 GLN A CA 1
ATOM 679 C C . GLN A 1 87 ? -10.253 23.462 2.870 1.00 35.81 87 GLN A C 1
ATOM 681 O O . GLN A 1 87 ? -9.163 23.950 3.172 1.00 35.81 87 GLN A O 1
ATOM 686 N N . SER A 1 88 ? -10.484 22.161 2.652 1.00 44.19 88 SER A N 1
ATOM 687 C CA . SER A 1 88 ? -9.589 21.055 2.252 1.00 44.19 88 SER A CA 1
ATOM 688 C C . SER A 1 88 ? -8.129 21.026 2.740 1.00 44.19 88 SER A C 1
ATOM 690 O O . SER A 1 88 ? -7.301 21.837 2.326 1.00 44.19 88 SER A O 1
ATOM 692 N N . GLU A 1 89 ? -7.776 19.951 3.453 1.00 46.81 89 GLU A N 1
ATOM 693 C CA . GLU A 1 89 ? -6.396 19.523 3.717 1.00 46.81 89 GLU A CA 1
ATOM 694 C C . GLU A 1 89 ? -5.740 18.975 2.429 1.00 46.81 89 GLU A C 1
ATOM 696 O O . GLU A 1 89 ? -5.753 17.776 2.167 1.00 46.81 89 GLU A O 1
ATOM 701 N N . GLN A 1 90 ? -5.172 19.841 1.583 1.00 47.91 90 GLN A N 1
ATOM 702 C CA . GLN A 1 90 ? -4.402 19.393 0.411 1.00 47.91 90 GLN A CA 1
ATOM 703 C C . GLN A 1 90 ? -2.899 19.226 0.730 1.00 47.91 90 GLN A C 1
ATOM 705 O O . GLN A 1 90 ? -2.342 20.050 1.465 1.00 47.91 90 GLN A O 1
ATOM 710 N N . PRO A 1 91 ? -2.200 18.217 0.160 1.00 49.06 91 PRO A N 1
ATOM 711 C CA . PRO A 1 91 ? -0.750 18.135 0.163 1.00 49.06 91 PRO A CA 1
ATOM 712 C C . PRO A 1 91 ? -0.192 19.385 -0.506 1.00 49.06 91 PRO A C 1
ATOM 714 O O . PRO A 1 91 ? -0.542 19.718 -1.635 1.00 49.06 91 PRO A O 1
ATOM 717 N N . VAL A 1 92 ? 0.698 20.076 0.199 1.00 50.12 92 VAL A N 1
ATOM 718 C CA . VAL A 1 92 ? 1.254 21.363 -0.239 1.00 50.12 92 VAL A CA 1
ATOM 719 C C . VAL A 1 92 ? 2.188 21.201 -1.458 1.00 50.12 92 VAL A C 1
ATOM 721 O O . VAL A 1 92 ? 2.447 22.170 -2.164 1.00 50.12 92 VAL A O 1
ATOM 724 N N . SER A 1 93 ? 2.655 19.979 -1.750 1.00 59.44 93 SER A N 1
ATOM 725 C CA . SER A 1 93 ? 3.440 19.636 -2.945 1.00 59.44 93 SER A CA 1
ATOM 726 C C . SER A 1 93 ? 3.456 18.121 -3.204 1.00 59.44 93 SER A C 1
ATOM 728 O O . SER A 1 93 ? 3.408 17.322 -2.258 1.00 59.44 93 SER A O 1
ATOM 730 N N . ARG A 1 94 ? 3.568 17.720 -4.482 1.00 66.00 94 ARG A N 1
ATOM 731 C CA . ARG A 1 94 ? 3.919 16.340 -4.851 1.00 66.00 94 ARG A CA 1
ATOM 732 C C . ARG A 1 94 ? 5.421 16.140 -4.665 1.00 66.00 94 ARG A C 1
ATOM 734 O O . ARG A 1 94 ? 6.206 16.877 -5.255 1.00 66.00 94 ARG A O 1
ATOM 741 N N . THR A 1 95 ? 5.806 15.162 -3.855 1.00 68.69 95 THR A N 1
ATOM 742 C CA . THR A 1 95 ? 7.207 14.890 -3.508 1.00 68.69 95 THR A CA 1
ATOM 743 C C . THR A 1 95 ? 7.391 13.387 -3.341 1.00 68.69 95 THR A C 1
ATOM 745 O O . THR A 1 95 ? 6.546 12.749 -2.717 1.00 68.69 95 THR A O 1
ATOM 748 N N . ALA A 1 96 ? 8.494 12.845 -3.863 1.00 70.81 96 ALA A N 1
ATOM 749 C CA . ALA A 1 96 ? 8.912 11.462 -3.657 1.00 70.81 96 ALA A CA 1
ATOM 750 C C . ALA A 1 96 ? 10.410 11.409 -3.277 1.00 70.81 96 ALA A C 1
ATOM 752 O O . ALA A 1 96 ? 11.200 12.117 -3.911 1.00 70.81 96 ALA A O 1
ATOM 753 N N . PRO A 1 97 ? 10.815 10.593 -2.281 1.00 74.62 97 PRO A N 1
ATOM 754 C CA . PRO A 1 97 ? 9.949 9.796 -1.408 1.00 74.62 97 PRO A CA 1
ATOM 755 C C . PRO A 1 97 ? 9.186 10.670 -0.393 1.00 74.62 97 PRO A C 1
ATOM 757 O O . PRO A 1 97 ? 9.610 11.780 -0.064 1.00 74.62 97 PRO A O 1
ATOM 760 N N . GLY A 1 98 ? 8.049 10.190 0.099 1.00 78.31 98 GLY A N 1
ATOM 761 C CA . GLY A 1 98 ? 7.155 10.932 0.975 1.00 78.31 98 GLY A CA 1
ATOM 762 C C . GLY A 1 98 ? 5.872 10.177 1.357 1.00 78.31 98 GLY A C 1
ATOM 763 O O . GLY A 1 98 ? 5.726 8.981 1.124 1.00 78.31 98 GLY A O 1
ATOM 764 N N . PRO A 1 99 ? 4.922 10.867 2.004 1.00 80.50 99 PRO A N 1
ATOM 765 C CA . PRO A 1 99 ? 3.615 10.312 2.341 1.00 80.50 99 PRO A CA 1
ATOM 766 C C . PRO A 1 99 ? 2.811 9.925 1.102 1.00 80.50 99 PRO A C 1
ATOM 768 O O . PRO A 1 99 ? 2.985 10.510 0.028 1.00 80.50 99 PRO A O 1
ATOM 771 N N . LEU A 1 100 ? 1.854 9.012 1.289 1.00 83.69 100 LEU A N 1
ATOM 772 C CA . LEU A 1 100 ? 1.054 8.415 0.221 1.00 83.69 100 LEU A CA 1
ATOM 773 C C . LEU A 1 100 ? 0.514 9.452 -0.772 1.00 83.69 100 LEU A C 1
ATOM 775 O O . LEU A 1 100 ? 0.699 9.301 -1.974 1.00 83.69 100 LEU A O 1
ATOM 779 N N . TRP A 1 101 ? -0.131 10.522 -0.305 1.00 78.19 101 TRP A N 1
ATOM 780 C CA . TRP A 1 101 ? -0.760 11.480 -1.220 1.00 78.19 101 TRP A CA 1
ATOM 781 C C . TRP A 1 101 ? 0.211 12.484 -1.832 1.00 78.19 101 TRP A C 1
ATOM 783 O O . TRP A 1 101 ? -0.079 13.030 -2.895 1.00 78.19 101 TRP A O 1
ATOM 793 N N . SER A 1 102 ? 1.370 12.710 -1.212 1.00 77.12 102 SER A N 1
ATOM 794 C CA . SER A 1 102 ? 2.437 13.498 -1.835 1.00 77.12 102 SER A CA 1
ATOM 795 C C . SER A 1 102 ? 3.079 12.741 -2.995 1.00 77.12 102 SER A C 1
ATOM 797 O O . SER A 1 102 ? 3.392 13.357 -4.011 1.00 77.12 102 SER A O 1
ATOM 799 N N . GLU A 1 103 ? 3.237 11.424 -2.883 1.00 82.31 103 GLU A N 1
ATOM 800 C CA . GLU A 1 103 ? 3.793 10.609 -3.965 1.00 82.31 103 GLU A CA 1
ATOM 801 C C . GLU A 1 103 ? 2.753 10.286 -5.048 1.00 82.31 103 GLU A C 1
ATOM 803 O O . GLU A 1 103 ? 2.991 10.490 -6.239 1.00 82.31 103 GLU A O 1
ATOM 808 N N . TRP A 1 104 ? 1.576 9.808 -4.640 1.00 81.69 104 TRP A N 1
ATOM 809 C CA . TRP A 1 104 ? 0.603 9.174 -5.535 1.00 81.69 104 TRP A CA 1
ATOM 810 C C . TRP A 1 104 ? -0.546 10.098 -5.942 1.00 81.69 104 TRP A C 1
ATOM 812 O O . TRP A 1 104 ? -1.241 9.833 -6.928 1.00 81.69 104 TRP A O 1
ATOM 822 N N . GLY A 1 105 ? -0.731 11.213 -5.230 1.00 77.00 105 GLY A N 1
ATOM 823 C CA . GLY A 1 105 ? -1.909 12.062 -5.369 1.00 77.00 105 GLY A CA 1
ATOM 824 C C . GLY A 1 105 ? -3.175 11.360 -4.876 1.00 77.00 105 GLY A C 1
ATOM 825 O O . GLY A 1 105 ? -3.142 10.550 -3.947 1.00 77.00 105 GLY A O 1
ATOM 826 N N . ASN A 1 106 ? -4.307 11.686 -5.497 1.00 75.06 106 ASN A N 1
ATOM 827 C CA . ASN A 1 106 ? -5.596 11.120 -5.132 1.00 75.06 106 ASN A CA 1
ATOM 828 C C . ASN A 1 106 ? -5.695 9.634 -5.491 1.00 75.06 106 ASN A C 1
ATOM 830 O O . ASN A 1 106 ? -5.589 9.241 -6.651 1.00 75.06 106 ASN A O 1
ATOM 834 N N . ILE A 1 107 ? -5.953 8.816 -4.474 1.00 77.75 107 ILE A N 1
ATOM 835 C CA . ILE A 1 107 ? -5.967 7.359 -4.594 1.00 77.75 107 ILE A CA 1
ATOM 836 C C . ILE A 1 107 ? -7.176 6.832 -5.380 1.00 77.75 107 ILE A C 1
ATOM 838 O O . ILE A 1 107 ? -7.074 5.775 -6.004 1.00 77.75 107 ILE A O 1
ATOM 842 N N . SER A 1 108 ? -8.289 7.574 -5.433 1.00 72.81 108 SER A N 1
ATOM 843 C CA . SER A 1 108 ? -9.474 7.182 -6.221 1.00 72.81 108 SER A CA 1
ATOM 844 C C . SER A 1 108 ? -9.153 6.962 -7.707 1.00 72.81 108 SER A C 1
ATOM 846 O O . SER A 1 108 ? -9.747 6.092 -8.340 1.00 72.81 108 SER A O 1
ATOM 848 N N . ALA A 1 109 ? -8.121 7.633 -8.233 1.00 77.50 109 ALA A N 1
ATOM 849 C CA . ALA A 1 109 ? -7.637 7.438 -9.599 1.00 77.50 109 ALA A CA 1
ATOM 850 C C . ALA A 1 109 ? -7.118 6.012 -9.887 1.00 77.50 109 ALA A C 1
ATOM 852 O O . ALA A 1 109 ? -7.007 5.640 -11.053 1.00 77.50 109 ALA A O 1
ATOM 853 N N . TYR A 1 110 ? -6.801 5.216 -8.857 1.00 80.94 110 TYR A N 1
ATOM 854 C CA . TYR A 1 110 ? -6.192 3.887 -9.010 1.00 80.94 110 TYR A CA 1
ATOM 855 C C . TYR A 1 110 ? -7.081 2.723 -8.560 1.00 80.94 110 TYR A C 1
ATOM 857 O O . TYR A 1 110 ? -6.874 1.606 -9.027 1.00 80.94 110 TYR A O 1
ATOM 865 N N . ILE A 1 111 ? -8.028 2.940 -7.636 1.00 72.06 111 ILE A N 1
ATOM 866 C CA . ILE A 1 111 ? -8.739 1.830 -6.969 1.00 72.06 111 ILE A CA 1
ATOM 867 C C . ILE A 1 111 ? -10.265 1.841 -7.133 1.00 72.06 111 ILE A C 1
ATOM 869 O O . ILE A 1 111 ? -10.877 0.790 -6.974 1.00 72.06 111 ILE A O 1
ATOM 873 N N . SER A 1 112 ? -10.888 2.992 -7.420 1.00 65.94 112 SER A N 1
ATOM 874 C CA . SER A 1 112 ? -12.294 3.176 -7.848 1.00 65.94 112 SER A CA 1
ATOM 875 C C . SER A 1 112 ? -12.686 4.654 -7.702 1.00 65.94 112 SER A C 1
ATOM 877 O O . SER A 1 112 ? -12.140 5.351 -6.850 1.00 65.94 112 SER A O 1
ATOM 879 N N . ASN A 1 113 ? -13.690 5.116 -8.458 1.00 59.41 113 ASN A N 1
ATOM 880 C CA . ASN A 1 113 ? -14.270 6.471 -8.362 1.00 59.41 113 ASN A CA 1
ATOM 881 C C . ASN A 1 113 ? -15.083 6.710 -7.065 1.00 59.41 113 ASN A C 1
ATOM 883 O O . ASN A 1 113 ? -16.101 7.396 -7.089 1.00 59.41 113 ASN A O 1
ATOM 887 N N . ILE A 1 114 ? -14.697 6.093 -5.950 1.00 60.00 114 ILE A N 1
ATOM 888 C CA . ILE A 1 114 ? -15.349 6.275 -4.654 1.00 60.00 114 ILE A CA 1
ATOM 889 C C . ILE A 1 114 ? -14.562 7.309 -3.857 1.00 60.00 114 ILE A C 1
ATOM 891 O O . ILE A 1 114 ? -13.327 7.313 -3.860 1.00 60.00 114 ILE A O 1
ATOM 895 N N . ASP A 1 115 ? -15.294 8.162 -3.144 1.00 61.12 115 ASP A N 1
ATOM 896 C CA . ASP A 1 115 ? -14.707 9.110 -2.214 1.00 61.12 115 ASP A CA 1
ATOM 897 C C . ASP A 1 115 ? -13.878 8.374 -1.159 1.00 61.12 115 ASP A C 1
ATOM 899 O O . ASP A 1 115 ?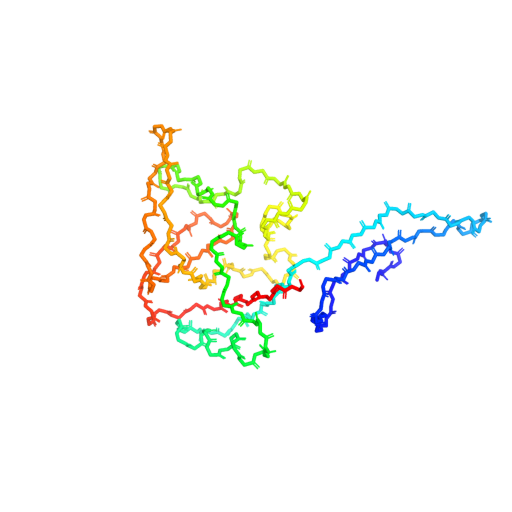 -14.371 7.572 -0.361 1.00 61.12 115 ASP A O 1
ATOM 903 N N . TYR A 1 116 ? -12.574 8.632 -1.180 1.00 67.81 116 TYR A N 1
ATOM 904 C CA . TYR A 1 116 ? -11.643 7.957 -0.297 1.00 67.81 116 TYR A CA 1
ATOM 905 C C . TYR A 1 116 ? -11.609 8.652 1.063 1.00 67.81 116 TYR A C 1
ATOM 907 O O . TYR A 1 116 ? -11.080 9.759 1.193 1.00 67.81 116 TYR A O 1
ATOM 915 N N . ILE A 1 117 ? -12.143 7.961 2.068 1.00 67.56 117 ILE A N 1
ATOM 916 C CA . ILE A 1 117 ? -12.135 8.360 3.475 1.00 67.56 117 ILE A CA 1
ATOM 917 C C . ILE A 1 117 ? -11.655 7.162 4.277 1.00 67.56 117 ILE A C 1
ATOM 919 O O . ILE A 1 117 ? -12.250 6.094 4.175 1.00 67.56 117 ILE A O 1
ATOM 923 N N . THR A 1 118 ? -10.597 7.316 5.071 1.00 72.81 118 THR A N 1
ATOM 924 C CA . THR A 1 118 ? -10.080 6.226 5.911 1.00 72.81 118 THR A CA 1
ATOM 925 C C . THR A 1 118 ? -9.860 6.674 7.343 1.00 72.81 118 THR A C 1
ATOM 927 O O . THR A 1 118 ? -9.477 7.815 7.599 1.00 72.81 118 THR A O 1
ATOM 930 N N . TRP A 1 119 ? -10.016 5.731 8.269 1.00 76.12 119 TRP A N 1
ATOM 931 C CA . TRP A 1 119 ? -9.549 5.874 9.639 1.00 76.12 119 TRP A CA 1
ATOM 932 C C . TRP A 1 119 ? -8.037 6.080 9.701 1.00 76.12 119 TRP A C 1
ATOM 934 O O . TRP A 1 119 ? -7.279 5.389 9.013 1.00 76.12 119 TRP A O 1
ATOM 944 N N . THR A 1 120 ? -7.608 6.986 10.577 1.00 74.62 120 THR A N 1
ATOM 945 C CA . THR A 1 120 ? -6.204 7.185 10.935 1.00 74.62 120 THR A CA 1
ATOM 946 C C . THR A 1 120 ? -5.967 6.942 12.418 1.00 74.62 120 THR A C 1
ATOM 948 O O . THR A 1 120 ? -6.798 7.286 13.261 1.00 74.62 120 THR A O 1
ATOM 951 N N . ARG A 1 121 ? -4.810 6.359 12.747 1.00 68.88 121 ARG A N 1
ATOM 952 C CA . ARG A 1 121 ? -4.301 6.290 14.117 1.00 68.88 121 ARG A CA 1
ATOM 953 C C . ARG A 1 121 ? -3.722 7.650 14.479 1.00 68.88 121 ARG A C 1
ATOM 955 O O . ARG A 1 121 ? -2.749 8.092 13.866 1.00 68.88 121 ARG A O 1
ATOM 962 N N . THR A 1 122 ? -4.273 8.296 15.498 1.00 57.91 122 THR A N 1
ATOM 963 C CA . THR A 1 122 ? -3.660 9.497 16.056 1.00 57.91 122 THR A CA 1
ATOM 964 C C . THR A 1 122 ? -2.420 9.120 16.870 1.00 57.91 122 THR A C 1
ATOM 966 O O . THR A 1 122 ? -2.472 8.265 17.754 1.00 57.91 122 THR A O 1
ATOM 969 N N . VAL A 1 123 ? -1.284 9.732 16.546 1.00 48.94 123 VAL A N 1
ATOM 970 C CA . VAL A 1 123 ? -0.096 9.773 17.409 1.00 48.94 123 VAL A CA 1
ATOM 971 C C . VAL A 1 123 ? -0.165 11.058 18.227 1.00 48.94 123 VAL A C 1
ATOM 973 O O . VAL A 1 123 ? -0.576 12.082 17.686 1.00 48.94 123 VAL A O 1
ATOM 976 N N . THR A 1 124 ? 0.183 11.006 19.516 1.00 39.72 124 THR A N 1
ATOM 977 C CA . THR A 1 124 ? 0.341 12.225 20.319 1.00 39.72 124 THR A CA 1
ATOM 978 C C . THR A 1 124 ? 1.441 13.052 19.690 1.00 39.72 124 THR A C 1
ATOM 980 O O . THR A 1 124 ? 2.591 12.624 19.708 1.00 39.72 124 THR A O 1
ATOM 983 N N . ASP A 1 125 ? 1.096 14.195 19.114 1.00 36.53 125 ASP A N 1
ATOM 984 C CA . ASP A 1 125 ? 2.101 15.098 18.576 1.00 36.53 125 ASP A CA 1
ATOM 985 C C . ASP A 1 125 ? 1.589 16.536 18.614 1.00 36.53 125 ASP A C 1
ATOM 987 O O . ASP A 1 125 ? 0.445 16.825 18.243 1.00 36.53 125 ASP A O 1
ATOM 991 N N . SER A 1 126 ? 2.434 17.437 19.109 1.00 35.91 126 SER A N 1
ATOM 992 C CA . SER A 1 126 ? 2.184 18.872 19.149 1.00 35.91 126 SER A CA 1
ATOM 993 C C . SER A 1 126 ? 2.733 19.505 17.873 1.00 35.91 126 SER A C 1
ATOM 995 O O . SER A 1 126 ? 3.931 19.733 17.717 1.00 35.91 126 SER A O 1
ATOM 997 N N . LEU A 1 127 ? 1.842 19.823 16.936 1.00 38.38 127 LEU A N 1
ATOM 998 C CA . LEU A 1 127 ? 2.184 20.631 15.768 1.00 38.38 127 LEU A CA 1
ATOM 999 C C . LEU A 1 127 ? 2.499 22.069 16.215 1.00 38.38 127 LEU A C 1
ATOM 1001 O O . LEU A 1 127 ? 1.600 22.866 16.469 1.00 38.38 127 LEU A O 1
ATOM 1005 N N . SER A 1 128 ? 3.789 22.391 16.329 1.00 33.41 128 SER A N 1
ATOM 1006 C CA . SER A 1 128 ? 4.276 23.757 16.550 1.00 33.41 128 SER A CA 1
ATOM 1007 C C . SER A 1 128 ? 4.127 24.578 15.267 1.00 33.41 128 SER A C 1
ATOM 1009 O O . SER A 1 128 ? 4.756 24.290 14.247 1.00 33.41 128 SER A O 1
ATOM 1011 N N . THR A 1 129 ? 3.270 25.597 15.307 1.00 39.06 129 THR A N 1
ATOM 1012 C CA . THR A 1 129 ? 2.979 26.494 14.184 1.00 39.06 129 THR A CA 1
ATOM 1013 C C . THR A 1 129 ? 3.632 27.856 14.400 1.00 39.06 129 THR A C 1
ATOM 1015 O O . THR A 1 129 ? 3.053 28.743 15.026 1.00 39.06 129 THR A O 1
ATOM 1018 N N . THR A 1 130 ? 4.803 28.091 13.820 1.00 30.89 130 THR A N 1
ATOM 1019 C CA . THR A 1 130 ? 5.229 29.457 13.485 1.00 30.89 130 THR A CA 1
ATOM 1020 C C . THR A 1 130 ? 4.568 29.853 12.159 1.00 30.89 130 THR A C 1
ATOM 1022 O O . THR A 1 130 ? 5.114 29.625 11.084 1.00 30.89 130 THR A O 1
ATOM 1025 N N . GLY A 1 131 ? 3.345 30.395 12.216 1.00 34.44 131 GLY A N 1
ATOM 1026 C CA . GLY A 1 131 ? 2.634 30.918 11.040 1.00 34.44 131 GLY A CA 1
ATOM 1027 C C . GLY A 1 131 ? 1.140 31.150 11.284 1.00 34.44 131 GLY A C 1
ATOM 1028 O O . GLY A 1 131 ? 0.423 30.248 11.698 1.00 34.44 131 GLY A O 1
ATOM 1029 N N . THR A 1 132 ? 0.663 32.361 11.005 1.00 32.34 132 THR A N 1
ATOM 1030 C CA . THR A 1 132 ? -0.613 32.957 11.453 1.00 32.34 132 THR A CA 1
ATOM 1031 C C . THR A 1 132 ? -1.914 32.392 10.861 1.00 32.34 132 THR A C 1
ATOM 1033 O O . THR A 1 132 ? -2.956 33.002 11.054 1.00 32.34 132 THR A O 1
ATOM 1036 N N . ASN A 1 133 ? -1.913 31.241 10.177 1.00 31.73 133 ASN A N 1
ATOM 1037 C CA . ASN A 1 133 ? -3.118 30.707 9.512 1.00 31.73 133 ASN A CA 1
ATOM 1038 C C . ASN A 1 133 ? -3.302 29.183 9.633 1.00 31.73 133 ASN A C 1
ATOM 1040 O O . ASN A 1 133 ? -4.014 28.586 8.830 1.00 31.73 133 ASN A O 1
ATOM 1044 N N . PHE A 1 134 ? -2.670 28.530 10.609 1.00 36.28 134 PHE A N 1
ATOM 1045 C CA . PHE A 1 134 ? -2.835 27.092 10.825 1.00 36.28 134 PHE A CA 1
ATOM 1046 C C . PHE A 1 134 ? -3.559 26.853 12.149 1.00 36.28 134 PHE A C 1
ATOM 1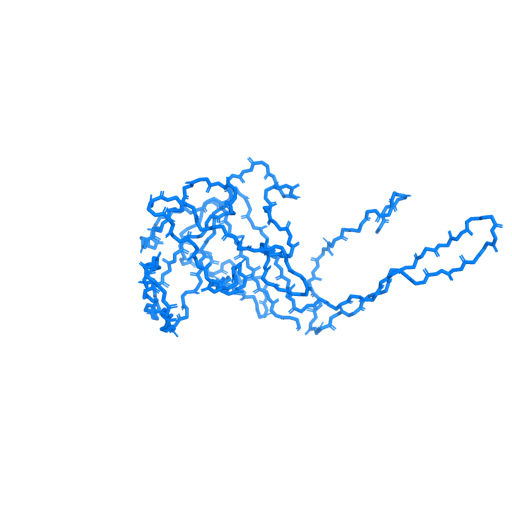048 O O . PHE A 1 134 ? -3.038 27.187 13.209 1.00 36.28 134 PHE A O 1
ATOM 1055 N N . ALA A 1 135 ? -4.762 26.275 12.096 1.00 35.03 135 ALA A N 1
ATOM 1056 C CA . ALA A 1 135 ? -5.387 25.732 13.295 1.00 35.03 135 ALA A CA 1
ATOM 1057 C C . ALA A 1 135 ? -4.539 24.543 13.767 1.00 35.03 135 ALA A C 1
ATOM 1059 O O . ALA A 1 135 ? -4.338 23.582 13.020 1.00 35.03 135 ALA A O 1
ATOM 1060 N N . SER A 1 136 ? -4.018 24.616 14.988 1.00 35.22 136 SER A N 1
ATOM 1061 C CA . SER A 1 136 ? -3.353 23.491 15.632 1.00 35.22 136 SER A CA 1
ATOM 1062 C C . SER A 1 136 ? -4.361 22.354 15.792 1.00 35.22 136 SER A C 1
ATOM 1064 O O . SER A 1 136 ? -5.284 22.409 16.605 1.00 35.22 136 SER A O 1
ATOM 1066 N N . VAL A 1 137 ? -4.215 21.301 14.989 1.00 39.22 137 VAL A N 1
ATOM 1067 C CA . VAL A 1 137 ? -4.964 20.068 15.222 1.00 39.22 137 VAL A CA 1
ATOM 1068 C C . VAL A 1 137 ? -4.234 19.327 16.333 1.00 39.22 137 VAL A C 1
ATOM 1070 O O . VAL A 1 137 ? -3.296 18.580 16.082 1.00 39.22 137 VAL A O 1
ATOM 1073 N N . ASN A 1 138 ? -4.629 19.580 17.581 1.00 38.09 138 ASN A N 1
ATOM 1074 C CA . ASN A 1 138 ? -4.128 18.802 18.707 1.00 38.09 138 ASN A CA 1
ATOM 1075 C C . ASN A 1 138 ? -4.646 17.367 18.592 1.00 38.09 138 ASN A C 1
ATOM 1077 O O . ASN A 1 138 ? -5.847 17.109 18.472 1.00 38.09 138 ASN A O 1
ATOM 1081 N N . PHE A 1 139 ? -3.704 16.439 18.604 1.00 43.78 139 PHE A N 1
ATOM 1082 C CA . PHE A 1 139 ? -3.907 15.019 18.416 1.00 43.78 139 PHE A CA 1
ATOM 1083 C C . PHE A 1 139 ? -3.672 14.328 19.762 1.00 43.78 139 PHE A C 1
ATOM 1085 O O . PHE A 1 139 ? -2.535 14.063 20.137 1.00 43.78 139 PHE A O 1
ATOM 1092 N N . SER A 1 140 ? -4.726 14.069 20.538 1.00 42.78 140 SER A N 1
ATOM 1093 C CA . SER A 1 140 ? -4.596 13.263 21.760 1.00 42.78 140 SER A CA 1
ATOM 1094 C C . SER A 1 140 ? -4.428 11.780 21.413 1.00 42.78 140 SER A C 1
ATOM 1096 O O . SER A 1 140 ? -5.114 11.269 20.520 1.00 42.78 140 SER A O 1
ATOM 1098 N N . ALA A 1 141 ? -3.549 11.070 22.131 1.00 40.84 141 ALA A N 1
ATOM 1099 C CA . ALA A 1 141 ? -3.481 9.607 22.075 1.00 40.84 141 ALA A CA 1
ATOM 1100 C C . ALA A 1 141 ? -4.886 9.001 22.207 1.00 40.84 141 ALA A C 1
ATOM 1102 O O . ALA A 1 141 ? -5.650 9.397 23.083 1.00 40.84 141 ALA A O 1
ATOM 1103 N N . GLY A 1 142 ? -5.229 8.044 21.343 1.00 43.47 142 GLY A N 1
ATOM 1104 C CA . GLY A 1 142 ? -6.533 7.372 21.387 1.00 43.47 142 GLY A CA 1
ATOM 1105 C C . GLY A 1 142 ? -7.674 8.112 20.682 1.00 43.47 142 GLY A C 1
ATOM 1106 O O . GLY A 1 142 ? -8.779 7.581 20.622 1.00 43.47 142 GLY A O 1
ATOM 1107 N N . THR A 1 143 ? -7.418 9.284 20.097 1.00 50.28 143 THR A N 1
ATOM 1108 C CA . THR A 1 143 ? -8.347 9.909 19.139 1.00 50.28 143 THR A CA 1
ATOM 1109 C C . THR A 1 143 ? -8.202 9.217 17.785 1.00 50.28 143 THR A C 1
ATOM 1111 O O . THR A 1 143 ? -7.134 8.698 17.462 1.00 50.28 143 THR A O 1
ATOM 1114 N N . TYR A 1 144 ? -9.266 9.160 16.993 1.00 53.62 144 TYR A N 1
ATOM 1115 C CA . TYR A 1 144 ? -9.221 8.631 15.632 1.00 53.62 144 TYR A CA 1
ATOM 1116 C C . TYR A 1 144 ? -9.988 9.585 14.741 1.00 53.62 144 TYR A C 1
ATOM 1118 O O . TYR A 1 144 ? -11.059 10.053 15.118 1.00 53.62 144 TYR A O 1
ATOM 1126 N N . LYS A 1 145 ? -9.413 9.892 13.580 1.00 59.00 145 LYS A N 1
ATOM 1127 C CA . LYS A 1 145 ? -10.012 10.802 12.606 1.00 59.00 145 LYS A CA 1
ATOM 1128 C C . LYS A 1 145 ? -10.082 10.142 11.247 1.00 59.00 145 LYS A C 1
ATOM 1130 O O . LYS A 1 145 ? -9.184 9.385 10.868 1.00 59.00 145 LYS A O 1
ATOM 1135 N N . SER A 1 146 ? -11.129 10.470 10.512 1.00 57.44 146 SER A N 1
ATOM 1136 C CA . SER A 1 146 ? -11.184 10.279 9.072 1.00 57.44 146 SER A CA 1
ATOM 1137 C C . SER A 1 146 ? -10.372 11.350 8.356 1.00 57.44 146 SER A C 1
ATOM 1139 O O . SER A 1 146 ? -10.468 12.528 8.691 1.00 57.44 146 SER A O 1
ATOM 1141 N N . VAL A 1 147 ? -9.595 10.944 7.354 1.00 61.19 147 VAL A N 1
ATOM 1142 C CA . VAL A 1 147 ? -8.921 11.875 6.440 1.00 61.19 147 VAL A CA 1
ATOM 1143 C C . VAL A 1 147 ? -9.381 11.566 5.021 1.00 61.19 147 VAL A C 1
ATOM 1145 O O . VAL A 1 147 ? -9.441 10.398 4.621 1.00 61.19 147 VAL A O 1
ATOM 1148 N N . TRP A 1 148 ? -9.734 12.618 4.289 1.00 60.94 148 TRP A N 1
ATOM 1149 C CA . TRP A 1 148 ? -10.199 12.545 2.909 1.00 60.94 148 TRP A CA 1
ATOM 1150 C C . TRP A 1 148 ? -9.038 12.685 1.942 1.00 60.94 148 TRP A C 1
ATOM 1152 O O . TRP A 1 148 ? -8.111 13.450 2.197 1.00 60.94 148 TRP A O 1
ATOM 1162 N N . SER A 1 149 ? -9.120 11.985 0.813 1.00 53.97 149 SER A N 1
ATOM 1163 C CA . SER A 1 149 ? -8.192 12.214 -0.292 1.00 53.97 149 SER A CA 1
ATOM 1164 C C . SER A 1 149 ? -8.215 13.691 -0.721 1.00 53.97 149 SER A C 1
ATOM 1166 O O . 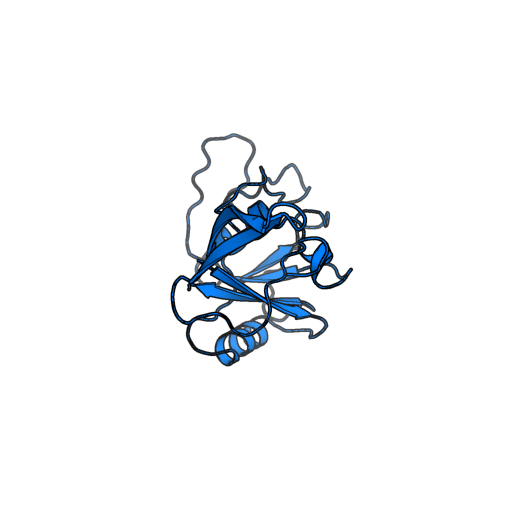SER A 1 149 ? -9.295 14.287 -0.752 1.00 53.97 149 SER A O 1
ATOM 1168 N N . PRO A 1 150 ? -7.060 14.284 -1.076 1.00 54.09 150 PRO A N 1
ATOM 1169 C CA . PRO A 1 150 ? -6.886 15.731 -1.202 1.00 54.09 150 PRO A CA 1
ATOM 1170 C C . PRO A 1 150 ? -7.898 16.451 -2.087 1.00 54.09 150 PRO A C 1
ATOM 1172 O O . PRO A 1 150 ? -8.236 17.602 -1.821 1.00 54.09 150 PRO A O 1
ATOM 1175 N N . ASP A 1 151 ? -8.373 15.800 -3.146 1.00 49.81 151 ASP A N 1
ATOM 1176 C CA . ASP A 1 151 ? -9.220 16.444 -4.154 1.00 49.81 151 ASP A CA 1
ATOM 1177 C C . ASP A 1 151 ? -10.710 16.436 -3.783 1.00 49.81 151 ASP A C 1
ATOM 1179 O O . ASP A 1 151 ? -11.513 17.112 -4.431 1.00 49.81 151 ASP A O 1
ATOM 1183 N N . ASN A 1 152 ? -11.087 15.727 -2.715 1.00 42.56 152 ASN A N 1
ATOM 1184 C CA . ASN A 1 152 ? -12.455 15.721 -2.226 1.00 42.56 152 ASN A CA 1
ATOM 1185 C C . ASN A 1 152 ? -12.633 16.820 -1.180 1.00 42.56 152 ASN A C 1
ATOM 1187 O O . ASN A 1 152 ? -12.098 16.778 -0.077 1.00 42.56 152 ASN A O 1
ATOM 1191 N N . LYS A 1 153 ? -13.410 17.832 -1.566 1.00 39.91 153 LYS A N 1
ATOM 1192 C CA . LYS A 1 153 ? -13.552 19.155 -0.936 1.00 39.91 153 LYS A CA 1
ATOM 1193 C C . LYS A 1 153 ? -14.082 19.184 0.508 1.00 39.91 153 LYS A C 1
ATOM 1195 O O . LYS A 1 153 ? -14.271 20.271 1.042 1.00 39.91 153 LYS A O 1
ATOM 1200 N N . ASN A 1 154 ? -14.289 18.040 1.155 1.00 37.72 154 ASN A N 1
ATOM 1201 C CA . ASN A 1 154 ? -14.898 17.949 2.476 1.00 37.72 154 ASN A CA 1
ATOM 1202 C C . ASN A 1 154 ? -13.980 17.177 3.423 1.00 37.72 154 ASN A C 1
ATOM 1204 O O . ASN A 1 154 ? -14.027 15.963 3.459 1.00 37.72 154 ASN A O 1
ATOM 1208 N N . SER A 1 155 ? -13.164 17.843 4.233 1.00 43.47 155 SER A N 1
ATOM 1209 C CA . SER A 1 155 ? -12.497 17.186 5.362 1.00 43.47 155 SER A CA 1
ATOM 1210 C C . SER A 1 155 ? -13.530 16.914 6.461 1.00 43.47 155 SER A C 1
ATOM 1212 O O . SER A 1 155 ? -13.823 17.795 7.267 1.00 43.47 155 SER A O 1
ATOM 1214 N N . ALA A 1 156 ? -14.114 15.715 6.500 1.00 42.75 156 ALA A N 1
ATOM 1215 C CA . ALA A 1 156 ? -14.876 15.283 7.669 1.00 42.75 156 ALA A CA 1
ATOM 1216 C C . ALA A 1 156 ? -13.887 14.797 8.730 1.00 42.75 156 ALA A C 1
ATOM 1218 O O . ALA A 1 156 ? -13.300 13.728 8.576 1.00 42.75 156 ALA A O 1
ATOM 1219 N N . SER A 1 157 ? -13.691 15.564 9.800 1.00 51.25 157 SER A N 1
ATOM 1220 C CA . SER A 1 157 ? -13.119 15.034 11.035 1.00 51.25 157 SER A CA 1
ATOM 1221 C C . SER A 1 157 ? -14.263 14.476 11.879 1.00 51.25 157 SER A C 1
ATOM 1223 O O . SER A 1 157 ? -14.831 15.204 12.693 1.00 51.25 157 SER A O 1
ATOM 1225 N N . ASP A 1 158 ? -14.645 13.218 11.658 1.00 53.66 158 ASP A N 1
ATOM 1226 C CA . ASP A 1 158 ? -15.532 12.540 12.599 1.00 53.66 158 ASP A CA 1
ATOM 1227 C C . ASP A 1 158 ? -14.682 11.849 13.670 1.00 53.66 158 ASP A C 1
ATOM 1229 O O . ASP A 1 158 ? -13.821 11.023 13.360 1.00 53.66 158 ASP A O 1
ATOM 1233 N N . ASN A 1 159 ? -14.907 12.231 14.927 1.00 59.47 159 ASN A N 1
ATOM 1234 C CA . ASN A 1 159 ? -14.298 11.599 16.097 1.00 59.47 159 ASN A CA 1
ATOM 1235 C C . ASN A 1 159 ? -15.216 10.516 16.695 1.00 59.47 159 ASN A C 1
ATOM 1237 O O . ASN A 1 159 ? -14.898 9.979 17.754 1.00 59.47 159 ASN A O 1
ATOM 1241 N N . ASN A 1 160 ? -16.365 10.216 16.079 1.00 66.69 160 ASN A N 1
ATOM 1242 C CA . ASN A 1 160 ? -17.281 9.177 16.526 1.00 66.69 160 ASN A CA 1
ATOM 1243 C C . ASN A 1 160 ? -16.773 7.792 16.087 1.00 66.69 160 ASN A C 1
ATOM 1245 O O . ASN A 1 160 ? -16.940 7.419 14.924 1.00 66.69 160 ASN A O 1
ATOM 1249 N N . PRO A 1 161 ? -16.231 6.966 16.999 1.00 66.00 161 PRO A N 1
ATOM 1250 C CA . PRO A 1 161 ? -15.669 5.659 16.651 1.00 66.00 161 PRO A CA 1
ATOM 1251 C C . PRO A 1 161 ? -16.716 4.667 16.111 1.00 66.00 161 PRO A C 1
ATOM 1253 O O . PRO A 1 161 ? -16.360 3.649 15.509 1.00 66.00 161 PRO A O 1
ATOM 1256 N N . SER A 1 162 ? -18.004 4.966 16.312 1.00 71.62 162 SER A N 1
AT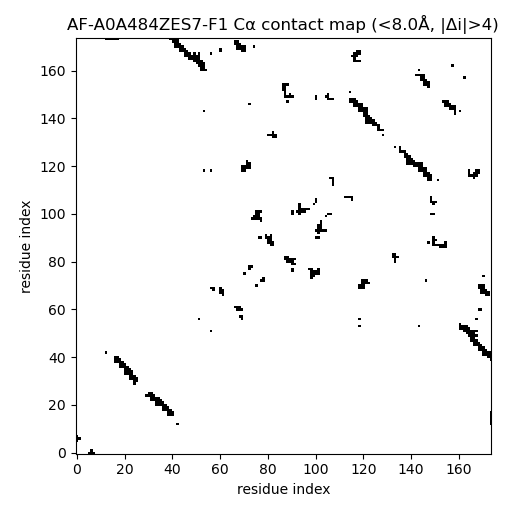OM 1257 C CA . SER A 1 162 ? -19.137 4.175 15.826 1.00 71.62 162 SER A CA 1
ATOM 1258 C C . SER A 1 162 ? -19.569 4.545 14.406 1.00 71.62 162 SER A C 1
ATOM 1260 O O . SER A 1 162 ? -20.366 3.814 13.819 1.00 71.62 162 SER A O 1
ATOM 1262 N N . HIS A 1 163 ? -19.078 5.654 13.844 1.00 71.94 163 HIS A N 1
ATOM 1263 C CA . HIS A 1 163 ? -19.398 6.032 12.471 1.00 71.94 163 HIS A CA 1
ATOM 1264 C C . HIS A 1 163 ? -18.719 5.072 11.486 1.00 71.94 163 HIS A C 1
ATOM 1266 O O . HIS A 1 163 ? -17.526 4.816 11.622 1.00 71.94 163 HIS A O 1
ATOM 1272 N N . PRO A 1 164 ? -19.420 4.487 10.508 1.00 71.69 164 PRO A N 1
ATOM 1273 C CA . PRO A 1 164 ? -18.795 3.484 9.665 1.00 71.69 164 PRO A CA 1
ATOM 1274 C C . PRO A 1 164 ? -18.345 4.081 8.318 1.00 71.69 164 PRO A C 1
ATOM 1276 O O . PRO A 1 164 ? -19.153 4.572 7.533 1.00 71.69 164 PRO A O 1
ATOM 1279 N N . TRP A 1 165 ? -17.048 3.992 8.010 1.00 73.69 165 TRP A N 1
ATOM 1280 C CA . TRP A 1 165 ? -16.501 4.440 6.720 1.00 73.69 165 TRP A CA 1
ATOM 1281 C C . TRP A 1 165 ? -16.454 3.301 5.713 1.00 73.69 165 TRP A C 1
ATOM 1283 O O . TRP A 1 165 ? -16.114 2.173 6.060 1.00 73.69 165 TRP A O 1
ATOM 1293 N N . GLN A 1 166 ? -16.780 3.594 4.454 1.00 74.44 16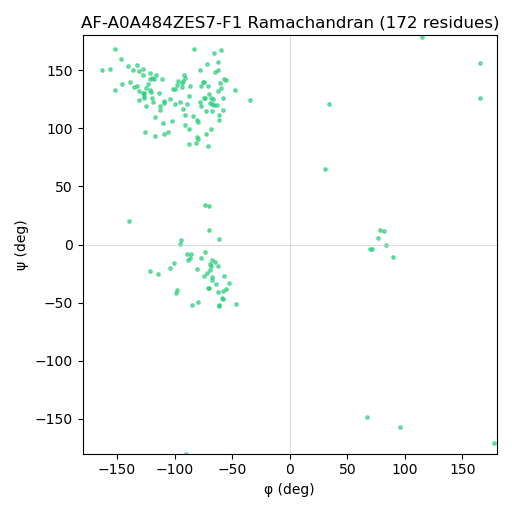6 GLN A N 1
ATOM 1294 C CA . GLN A 1 166 ? -16.819 2.598 3.373 1.00 74.44 166 GLN A CA 1
ATOM 1295 C C . GLN A 1 166 ? -15.439 2.203 2.842 1.00 74.44 166 GLN A C 1
ATOM 1297 O O . GLN A 1 166 ? -15.334 1.222 2.101 1.00 74.44 166 GLN A O 1
ATOM 1302 N N . THR A 1 167 ? -14.400 2.947 3.223 1.00 76.69 167 THR A N 1
ATOM 1303 C CA . THR A 1 167 ? -13.025 2.669 2.826 1.00 76.69 167 THR A CA 1
ATOM 1304 C C . THR A 1 167 ? -12.136 2.540 4.058 1.00 76.69 167 THR A C 1
ATOM 1306 O O . THR A 1 167 ? -12.207 3.334 4.994 1.00 76.69 167 THR A O 1
ATOM 1309 N N . VAL A 1 168 ? -11.288 1.515 4.067 1.00 84.06 168 VAL A N 1
ATOM 1310 C CA . VAL A 1 168 ? -10.274 1.302 5.103 1.00 84.06 168 VAL A CA 1
ATOM 1311 C C . VAL A 1 168 ? -8.918 1.142 4.446 1.00 84.06 168 VAL A C 1
ATOM 1313 O O . VAL A 1 168 ? -8.727 0.291 3.580 1.00 84.06 168 VAL A O 1
ATOM 1316 N N . SER A 1 169 ? -7.970 1.954 4.889 1.00 86.75 169 SER A N 1
ATOM 1317 C CA . SER A 1 169 ? -6.559 1.845 4.556 1.00 86.75 169 SER A CA 1
ATOM 1318 C C . SER A 1 169 ? -5.811 1.132 5.658 1.00 86.75 169 SER A C 1
ATOM 1320 O O . SER A 1 169 ? -5.978 1.453 6.836 1.00 86.75 169 SER A O 1
ATOM 1322 N N . CYS A 1 170 ? -4.919 0.239 5.262 1.00 89.44 170 CYS A N 1
ATOM 1323 C CA . CYS A 1 170 ? -3.925 -0.329 6.150 1.00 89.44 170 CYS A CA 1
ATOM 1324 C C . CYS A 1 170 ? -2.544 -0.059 5.566 1.00 89.44 170 CYS A C 1
ATOM 1326 O O . CYS A 1 170 ? -2.330 -0.202 4.361 1.00 89.44 170 CYS A O 1
ATOM 1328 N N . VAL A 1 171 ? -1.607 0.318 6.428 1.00 90.88 171 VAL A N 1
ATOM 1329 C CA . VAL A 1 171 ? -0.208 0.527 6.064 1.00 90.88 171 VAL A CA 1
ATOM 1330 C C . VAL A 1 171 ? 0.675 -0.441 6.832 1.00 90.88 171 VAL A C 1
ATOM 1332 O O . VAL A 1 171 ? 0.430 -0.719 8.009 1.00 90.88 171 VAL A O 1
ATOM 1335 N N . LYS A 1 172 ? 1.710 -0.931 6.159 1.00 89.44 172 LYS A N 1
ATOM 1336 C CA . LYS A 1 172 ? 2.800 -1.710 6.736 1.00 89.44 172 LYS A CA 1
ATOM 1337 C C . LYS A 1 172 ? 4.123 -1.049 6.356 1.00 89.44 172 LYS A C 1
ATOM 1339 O O . LYS A 1 172 ? 4.329 -0.738 5.184 1.00 89.44 172 LYS A O 1
ATOM 1344 N N . SER A 1 173 ? 4.991 -0.823 7.339 1.00 87.00 173 SER A N 1
ATOM 1345 C CA . SER A 1 173 ? 6.399 -0.511 7.074 1.00 87.00 173 SER A CA 1
ATOM 1346 C C . SER A 1 173 ? 7.089 -1.767 6.568 1.00 87.00 173 SER A C 1
ATOM 1348 O O . SER A 1 173 ? 6.833 -2.855 7.095 1.00 87.00 173 SER A O 1
ATOM 1350 N N . ILE A 1 174 ? 7.907 -1.606 5.539 1.00 81.44 174 ILE A N 1
ATOM 1351 C CA . ILE A 1 174 ? 8.691 -2.687 4.955 1.00 81.44 174 ILE A CA 1
ATOM 1352 C C . ILE A 1 174 ? 10.137 -2.517 5.399 1.00 81.44 174 ILE A C 1
ATOM 1354 O O . ILE A 1 174 ? 10.549 -1.362 5.612 1.00 81.44 174 ILE A O 1
#

InterPro domains:
  IPR016186 C-type lectin-like/link domain superfamily [G3DSA:3.10.100.10] (41-154)

Mean predicted aligned error: 10.54 Å

Solvent-accessible surface area (backbone atoms only — not comparable to full-atom values): 10300 Å² total; per-residue (Å²): 103,53,98,85,68,51,76,73,92,80,85,80,77,67,93,45,66,45,71,51,72,46,68,50,64,43,87,87,81,63,51,74,44,80,77,49,76,48,70,46,54,65,44,79,50,76,47,73,83,50,69,31,27,49,67,57,44,46,54,50,21,48,69,78,38,92,66,35,30,49,30,37,61,57,51,44,33,84,77,58,70,43,49,52,94,92,41,36,52,36,66,92,54,79,40,78,90,64,19,50,37,20,56,66,43,53,60,37,83,78,78,45,97,52,88,50,37,24,60,27,42,42,59,68,48,83,71,82,72,95,56,101,66,58,78,70,71,78,36,52,68,84,45,46,38,37,51,41,38,47,84,49,71,59,66,53,74,51,72,58,58,79,55,60,35,43,28,40,44,25,32,24,74,50

Organism: NCBI:txid82979

pLDDT: mean 70.48, std 19.2, range [30.89, 95.75]

Nearest PDB structures (foldseek):
  3jss-assembly1_A-2  TM=4.891E-01  e=1.549E+00  Mus musculus
  1zk9-assembly1_A-2  TM=5.111E-01  e=1.644E+00  Mus musculus
  1zka-assembly1_A-2  TM=5.135E-01  e=2.356E+00  Mus musculus